Protein AF-A0A6N4QVT2-F1 (afdb_monomer_lite)

Foldseek 3Di:
DDPLVVLVVVLVVVQVVCCVVPVDRPPVVSVVVSCVVVCVVCVVVCVVVVVVVVVVVVVVLQDQDVVQLVVLVVQLVVLVVVLVVLVVVQVVVDDPVDHRPVPVNVVSVVSNVVSVVSNVCSVVPGRD

pLDDT: mean 78.93, std 10.31, range [47.97, 93.94]

Organism: NCBI:txid2202201

Secondary structure (DSSP, 8-state):
--HHHHHHHHHHHHHHHHHHHHSS--HHHHHHHHHHHHHHHTHHHHHHHHHHHHHHHHHHHHS--HHHHHHHHHHHHHHHHHHHHHHHHHHHH-BTTB---HHHHHHHHHHHHHHHHHHHHHHH----

Structure (mmCIF, N/CA/C/O backbone):
data_AF-A0A6N4QVT2-F1
#
_entry.id   AF-A0A6N4QVT2-F1
#
loop_
_atom_site.group_PDB
_atom_site.id
_atom_site.type_symbol
_atom_site.label_atom_id
_atom_site.label_alt_id
_atom_site.label_comp_id
_atom_site.label_asym_id
_atom_site.label_entity_id
_atom_site.label_seq_id
_atom_site.pdbx_PDB_ins_code
_atom_site.Cartn_x
_atom_site.Cartn_y
_atom_site.Cartn_z
_atom_site.occupancy
_atom_site.B_iso_or_equiv
_atom_site.auth_seq_id
_atom_site.auth_comp_id
_atom_site.auth_asym_id
_atom_site.auth_atom_id
_atom_site.pdbx_PDB_model_num
ATOM 1 N N . MET A 1 1 ? 2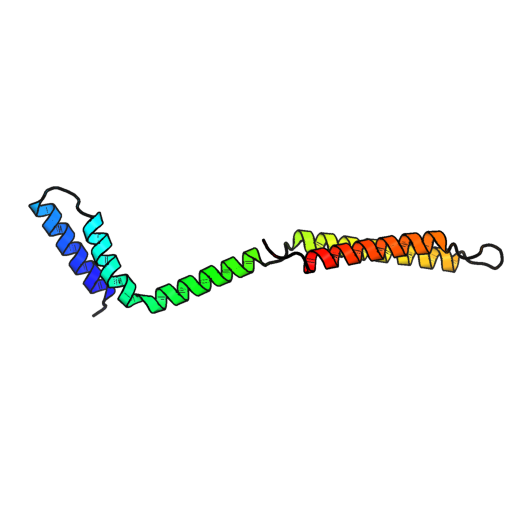9.128 -16.860 -33.382 1.00 54.28 1 MET A N 1
ATOM 2 C CA . MET A 1 1 ? 29.598 -15.458 -33.294 1.00 54.28 1 MET A CA 1
ATOM 3 C C . MET A 1 1 ? 28.497 -14.644 -32.614 1.00 54.28 1 MET A C 1
ATOM 5 O O . MET A 1 1 ? 27.358 -14.752 -33.043 1.00 54.28 1 MET A O 1
ATOM 9 N N . ASN A 1 2 ? 28.771 -13.959 -31.496 1.00 79.38 2 ASN A N 1
ATOM 10 C CA . ASN A 1 2 ? 27.735 -13.294 -30.686 1.00 79.38 2 ASN A CA 1
ATOM 11 C C . ASN A 1 2 ? 27.298 -11.967 -31.343 1.00 79.38 2 ASN A C 1
ATOM 13 O O . ASN A 1 2 ? 28.140 -11.103 -31.581 1.00 79.38 2 ASN A O 1
ATOM 17 N N . TYR A 1 3 ? 26.003 -11.810 -31.637 1.00 73.25 3 TYR A N 1
ATOM 18 C CA . TYR A 1 3 ? 25.445 -10.663 -32.369 1.00 73.25 3 TYR A CA 1
ATOM 19 C C . TYR A 1 3 ? 25.719 -9.324 -31.665 1.00 73.25 3 TYR A C 1
ATOM 21 O O . TYR A 1 3 ? 26.122 -8.364 -32.317 1.00 73.25 3 TYR A O 1
ATOM 29 N N . THR A 1 4 ? 25.631 -9.275 -30.329 1.00 73.62 4 THR A N 1
ATOM 30 C CA . THR A 1 4 ? 26.003 -8.083 -29.541 1.00 73.62 4 THR A CA 1
ATOM 31 C C . THR A 1 4 ? 27.464 -7.696 -29.749 1.00 73.62 4 THR A C 1
ATOM 33 O O . THR A 1 4 ? 27.781 -6.519 -29.892 1.00 73.62 4 THR A O 1
ATOM 36 N N . LEU A 1 5 ? 28.353 -8.693 -29.791 1.00 75.31 5 LEU A N 1
ATOM 37 C CA . LEU A 1 5 ? 29.785 -8.482 -29.979 1.00 75.31 5 LEU A CA 1
ATOM 38 C C . LEU A 1 5 ? 30.066 -7.942 -31.388 1.00 75.31 5 LEU A C 1
ATOM 40 O O . LEU A 1 5 ? 30.866 -7.029 -31.546 1.00 75.31 5 LEU A O 1
ATOM 44 N N . GLY A 1 6 ? 29.353 -8.452 -32.398 1.00 78.81 6 GLY A N 1
ATOM 45 C CA . GLY A 1 6 ? 29.428 -7.955 -33.773 1.00 78.81 6 GLY A CA 1
ATOM 46 C C . GLY A 1 6 ? 28.982 -6.496 -33.903 1.00 78.81 6 GLY A C 1
ATOM 47 O O . GLY A 1 6 ? 29.704 -5.687 -34.480 1.00 78.81 6 GLY A O 1
ATOM 48 N N . VAL A 1 7 ? 27.838 -6.133 -33.310 1.00 77.94 7 VAL A N 1
ATOM 49 C CA . VAL A 1 7 ? 27.336 -4.746 -33.321 1.00 77.94 7 VAL A CA 1
ATOM 50 C C . VAL A 1 7 ? 28.285 -3.807 -32.568 1.00 77.94 7 VAL A C 1
ATOM 52 O O . VAL A 1 7 ? 28.571 -2.717 -33.058 1.00 77.94 7 VAL A O 1
ATOM 55 N N . LEU A 1 8 ? 28.844 -4.235 -31.430 1.00 77.81 8 LEU A N 1
ATOM 56 C CA . LEU A 1 8 ? 29.830 -3.454 -30.673 1.00 77.81 8 LEU A CA 1
ATOM 57 C C . LEU A 1 8 ? 31.123 -3.217 -31.457 1.00 77.81 8 LEU A C 1
ATOM 59 O O . LEU A 1 8 ? 31.616 -2.089 -31.487 1.00 77.81 8 LEU A O 1
ATOM 63 N N . ILE A 1 9 ? 31.655 -4.248 -32.116 1.00 80.25 9 ILE A N 1
ATOM 64 C CA . ILE A 1 9 ? 32.882 -4.143 -32.915 1.00 80.25 9 ILE A CA 1
ATOM 65 C C . ILE A 1 9 ? 32.657 -3.195 -34.098 1.00 80.25 9 ILE A C 1
ATOM 67 O O . ILE A 1 9 ? 33.432 -2.259 -34.284 1.00 80.25 9 ILE A O 1
ATOM 71 N N . VAL A 1 10 ? 31.563 -3.364 -34.847 1.00 80.25 10 VAL A N 1
ATOM 72 C CA . VAL A 1 10 ? 31.232 -2.495 -35.992 1.00 80.25 10 VAL A CA 1
ATOM 73 C C . VAL A 1 10 ? 30.992 -1.049 -35.547 1.00 80.25 10 VAL A C 1
ATOM 75 O O . VAL A 1 10 ? 31.472 -0.118 -36.193 1.00 80.25 10 VAL A O 1
ATOM 78 N N . SER A 1 11 ? 30.307 -0.845 -34.421 1.00 72.69 11 SER A N 1
ATOM 79 C CA . SER A 1 11 ? 30.063 0.481 -33.844 1.00 72.69 11 SER A CA 1
ATOM 80 C C . SER A 1 11 ? 31.361 1.163 -33.397 1.00 72.69 11 SER A C 1
ATOM 82 O O . SER A 1 11 ? 31.558 2.350 -33.659 1.00 72.69 11 SER A O 1
ATOM 84 N N . THR A 1 12 ? 32.268 0.414 -32.765 1.00 77.12 12 THR A N 1
ATOM 85 C CA . THR A 1 12 ? 33.574 0.921 -32.311 1.00 77.12 12 THR A CA 1
ATOM 86 C C . THR A 1 12 ? 34.456 1.304 -33.494 1.00 77.12 12 THR A C 1
ATOM 88 O O . THR A 1 12 ? 34.985 2.413 -33.526 1.00 77.12 12 THR A O 1
ATOM 91 N N . ILE A 1 13 ? 34.553 0.433 -34.505 1.00 83.38 13 ILE A N 1
ATOM 92 C CA . ILE A 1 13 ? 35.321 0.697 -35.729 1.00 83.38 13 ILE A CA 1
ATOM 93 C C . ILE A 1 13 ? 34.770 1.940 -36.434 1.00 83.38 13 ILE A C 1
ATOM 95 O O . ILE A 1 13 ? 35.528 2.844 -36.774 1.00 83.38 13 ILE A O 1
ATOM 99 N N . ARG A 1 14 ? 33.447 2.040 -36.597 1.00 77.19 14 ARG A N 1
ATOM 100 C CA . ARG A 1 14 ? 32.812 3.198 -37.237 1.00 77.19 14 ARG A CA 1
ATOM 101 C C . ARG A 1 14 ? 33.072 4.497 -36.477 1.00 77.19 14 ARG A C 1
ATOM 103 O O . ARG A 1 14 ? 33.395 5.499 -37.106 1.00 77.19 14 ARG A O 1
ATOM 110 N N . SER A 1 15 ? 32.952 4.489 -35.149 1.00 70.69 15 SER A N 1
ATOM 111 C CA . SER A 1 15 ? 33.223 5.672 -34.323 1.00 70.69 15 SER A CA 1
ATOM 112 C C . SER A 1 15 ? 34.689 6.101 -34.407 1.00 70.69 15 SER A C 1
ATOM 114 O O . SER A 1 15 ? 34.966 7.292 -34.511 1.00 70.69 15 SER A O 1
ATOM 116 N N . PHE A 1 16 ? 35.616 5.139 -34.413 1.00 76.31 16 PHE A N 1
ATOM 117 C CA . PHE A 1 16 ? 37.052 5.393 -34.525 1.00 76.31 16 PHE A CA 1
ATOM 118 C C . PHE A 1 16 ? 37.427 5.999 -35.884 1.00 76.31 16 PHE A C 1
ATOM 120 O O . PHE A 1 16 ? 38.109 7.020 -35.942 1.00 76.31 16 PHE A O 1
ATOM 127 N N . PHE A 1 17 ? 36.921 5.431 -36.982 1.00 73.00 17 PHE A N 1
ATOM 128 C CA . PHE A 1 17 ? 37.128 5.981 -38.326 1.00 73.00 17 PHE A CA 1
ATOM 129 C C . PHE A 1 17 ? 36.493 7.364 -38.485 1.00 73.00 17 PHE A C 1
ATOM 131 O O . PHE A 1 17 ? 37.103 8.262 -39.063 1.00 73.00 17 PHE A O 1
ATOM 138 N N . HIS A 1 18 ? 35.291 7.565 -37.936 1.00 64.25 18 HIS A N 1
ATOM 139 C CA . HIS A 1 18 ? 34.616 8.860 -37.987 1.00 64.25 18 HIS A CA 1
ATOM 140 C C . HIS A 1 18 ? 35.393 9.925 -37.206 1.00 64.25 18 HIS A C 1
ATOM 142 O O . HIS A 1 18 ? 35.566 11.038 -37.697 1.00 64.25 18 HIS A O 1
ATOM 148 N N . GLN A 1 19 ? 35.929 9.584 -36.034 1.00 66.06 19 GLN A N 1
ATOM 149 C CA . GLN A 1 19 ? 36.798 10.468 -35.257 1.00 66.06 19 GLN A CA 1
ATOM 150 C C . GLN A 1 19 ? 38.110 10.777 -35.991 1.00 66.06 19 GLN A C 1
ATOM 152 O O . GLN A 1 19 ? 38.525 11.934 -36.028 1.00 66.06 19 GLN A O 1
ATOM 157 N N . SER A 1 20 ? 38.730 9.771 -36.615 1.00 66.81 20 SER A N 1
ATOM 158 C CA . SER A 1 20 ? 39.980 9.928 -37.366 1.00 66.81 20 SER A CA 1
ATOM 159 C C . SER A 1 20 ? 39.836 10.811 -38.611 1.00 66.81 20 SER A C 1
ATOM 161 O O . SER A 1 20 ? 40.823 11.408 -39.027 1.00 66.81 20 SER A O 1
ATOM 163 N N . LEU A 1 21 ? 38.643 10.882 -39.213 1.00 60.12 21 LEU A N 1
ATOM 164 C CA . LEU A 1 21 ? 38.388 11.661 -40.432 1.00 60.12 21 LEU A CA 1
ATOM 165 C C . LEU A 1 21 ? 37.744 13.029 -40.171 1.00 60.12 21 LEU A C 1
ATOM 167 O O . LEU A 1 21 ? 37.970 13.955 -40.940 1.00 60.12 21 LEU A O 1
ATOM 171 N N . SER A 1 22 ? 36.926 13.165 -39.124 1.00 58.66 22 SER A N 1
ATOM 172 C CA . SER A 1 22 ? 36.117 14.375 -38.891 1.00 58.66 22 SER A CA 1
ATOM 173 C C . SER A 1 22 ? 36.512 15.181 -37.655 1.00 58.66 22 SER A C 1
ATOM 175 O O . SER A 1 22 ? 35.914 16.227 -37.415 1.00 58.66 22 SER A O 1
ATOM 177 N N . GLN A 1 23 ? 37.467 14.693 -36.850 1.00 58.56 23 GLN A N 1
ATOM 178 C CA . GLN A 1 23 ? 37.980 15.348 -35.637 1.00 58.56 23 GLN A CA 1
ATOM 179 C C . GLN A 1 23 ? 36.898 15.740 -34.601 1.00 58.56 23 GLN A C 1
ATOM 181 O O . GLN A 1 23 ? 37.169 16.478 -33.656 1.00 58.56 23 GLN A O 1
ATOM 186 N N . THR A 1 24 ? 35.672 15.218 -34.744 1.00 67.81 24 THR A N 1
ATOM 187 C CA . THR A 1 24 ? 34.512 15.494 -33.888 1.00 67.81 24 THR A CA 1
ATOM 188 C C . THR A 1 24 ? 33.923 14.190 -33.350 1.00 67.81 24 THR A C 1
ATOM 190 O O . THR A 1 24 ? 33.877 13.160 -34.029 1.00 67.81 24 THR A O 1
ATOM 193 N N . TRP A 1 25 ? 33.476 14.217 -32.095 1.00 56.50 25 TRP A N 1
ATOM 194 C CA . TRP A 1 25 ? 32.881 13.055 -31.437 1.00 56.50 25 TRP A CA 1
ATOM 195 C C . TRP A 1 25 ? 31.421 12.891 -31.858 1.00 56.50 25 TRP A C 1
ATOM 197 O O . TRP A 1 25 ? 30.515 13.457 -31.255 1.00 56.50 25 TRP A O 1
ATOM 207 N N . ASN A 1 26 ? 31.180 12.072 -32.879 1.00 65.44 26 ASN A N 1
ATOM 208 C CA . ASN A 1 26 ? 29.834 11.807 -33.394 1.00 65.44 26 ASN A CA 1
ATOM 209 C C . ASN A 1 26 ? 29.194 10.576 -32.718 1.00 65.44 26 ASN A C 1
ATOM 211 O O . ASN A 1 26 ? 28.731 9.639 -33.367 1.00 65.44 26 ASN A O 1
ATOM 215 N N . LEU A 1 27 ? 29.204 10.564 -31.380 1.00 67.50 27 LEU A N 1
ATOM 216 C CA . LEU A 1 27 ? 28.761 9.424 -30.564 1.00 67.50 27 LEU A CA 1
ATOM 217 C C . LEU A 1 27 ? 27.240 9.221 -30.587 1.00 67.50 27 LEU A C 1
ATOM 219 O O . LEU A 1 27 ? 26.777 8.085 -30.532 1.00 67.50 27 LEU A O 1
ATOM 223 N N . GLY A 1 28 ? 26.458 10.297 -30.702 1.00 74.81 28 GLY A N 1
ATOM 224 C CA . GLY A 1 28 ? 24.990 10.236 -30.699 1.00 74.81 28 GLY A CA 1
ATOM 225 C C . GLY A 1 28 ? 24.406 9.384 -31.839 1.00 74.81 28 GLY A C 1
ATOM 226 O O . GLY A 1 28 ? 23.685 8.424 -31.562 1.00 74.81 28 GLY A O 1
ATOM 227 N N . PRO A 1 29 ? 24.739 9.663 -33.114 1.00 77.19 29 PRO A N 1
ATOM 228 C CA . PRO A 1 29 ? 24.266 8.869 -34.253 1.00 77.19 29 PRO A CA 1
ATOM 229 C C . PRO A 1 29 ? 24.737 7.406 -34.220 1.00 77.19 29 PRO A C 1
ATOM 231 O O . PRO A 1 29 ? 24.007 6.494 -34.615 1.00 77.19 29 PRO A O 1
ATOM 234 N N . VAL A 1 30 ? 25.952 7.161 -33.724 1.00 74.50 30 VAL A N 1
ATOM 235 C CA . VAL A 1 30 ? 26.519 5.811 -33.585 1.00 74.50 30 VAL A CA 1
ATOM 236 C C . VAL A 1 30 ? 25.775 5.011 -32.507 1.00 74.50 30 VAL A C 1
ATOM 238 O O . VAL A 1 30 ? 25.396 3.866 -32.738 1.00 74.50 30 VAL A O 1
ATOM 241 N N . LEU A 1 31 ? 25.462 5.629 -31.367 1.00 75.06 31 LEU A N 1
ATOM 242 C CA . LEU A 1 31 ? 24.619 5.020 -30.335 1.00 75.06 31 LEU A CA 1
ATOM 243 C C . LEU A 1 31 ? 23.204 4.739 -30.850 1.00 75.06 31 LEU A C 1
ATOM 245 O O . LEU A 1 31 ? 22.700 3.635 -30.663 1.00 75.06 31 LEU A O 1
ATOM 249 N N . LEU A 1 32 ? 22.575 5.697 -31.538 1.00 77.31 32 LEU A N 1
ATOM 250 C CA . LEU A 1 32 ? 21.229 5.529 -32.100 1.00 77.31 32 LEU A CA 1
ATOM 251 C C . LEU A 1 32 ? 21.154 4.361 -33.085 1.00 77.31 32 LEU A C 1
ATOM 253 O O . LEU A 1 32 ? 20.220 3.568 -33.019 1.00 77.31 32 LEU A O 1
ATOM 257 N N . THR A 1 33 ? 22.146 4.222 -33.964 1.00 78.19 33 THR A N 1
ATOM 258 C CA . THR A 1 33 ? 22.204 3.102 -34.918 1.00 78.19 33 THR A CA 1
ATOM 259 C C . THR A 1 33 ? 22.430 1.759 -34.224 1.00 78.19 33 THR A C 1
ATOM 261 O O . THR A 1 33 ? 21.775 0.778 -34.576 1.00 78.19 33 THR A O 1
ATOM 264 N N . ALA A 1 34 ? 23.276 1.708 -33.191 1.00 77.19 34 ALA A N 1
ATOM 265 C CA . ALA A 1 34 ? 23.443 0.510 -32.373 1.00 77.19 34 ALA A CA 1
ATOM 266 C C . ALA A 1 34 ? 22.136 0.123 -31.658 1.00 77.19 34 ALA A C 1
ATOM 268 O O . ALA A 1 34 ? 21.720 -1.033 -31.727 1.00 77.19 34 ALA A O 1
ATOM 269 N N . PHE A 1 35 ? 21.439 1.081 -31.037 1.00 78.06 35 PHE A N 1
ATOM 270 C CA . PHE A 1 35 ? 20.129 0.846 -30.424 1.00 78.06 35 PHE A CA 1
ATOM 271 C C . PHE A 1 35 ? 19.085 0.401 -31.450 1.00 78.06 35 PHE A C 1
ATOM 273 O O . PHE A 1 35 ? 18.344 -0.538 -31.181 1.00 78.06 35 PHE A O 1
ATOM 280 N N . TYR A 1 36 ? 19.055 1.006 -32.636 1.00 82.25 36 TYR A N 1
ATOM 281 C CA . TYR A 1 36 ? 18.113 0.646 -33.696 1.00 82.25 36 TYR A CA 1
ATOM 282 C C . TYR A 1 36 ? 18.279 -0.808 -34.169 1.00 82.25 36 TYR A C 1
ATOM 284 O O . TYR A 1 36 ? 17.295 -1.462 -34.499 1.00 82.25 36 TYR A O 1
ATOM 292 N N . LEU A 1 37 ? 19.504 -1.343 -34.147 1.00 79.94 37 LEU A N 1
ATOM 293 C CA . LEU A 1 37 ? 19.787 -2.751 -34.458 1.00 79.94 37 LEU A CA 1
ATOM 294 C C . LEU A 1 37 ? 19.526 -3.688 -33.267 1.00 79.94 37 LEU A C 1
ATOM 296 O O . LEU A 1 37 ? 19.030 -4.801 -33.439 1.00 79.94 37 LEU A O 1
ATOM 300 N N . LEU A 1 38 ? 19.849 -3.247 -32.050 1.00 78.62 38 LEU A N 1
ATOM 301 C CA . LEU A 1 38 ? 19.738 -4.059 -30.836 1.00 78.62 38 LEU A CA 1
ATOM 302 C C . LEU A 1 38 ? 18.296 -4.159 -30.312 1.00 78.62 38 LEU A C 1
ATOM 304 O O . LEU A 1 38 ? 17.908 -5.214 -29.818 1.00 78.62 38 LEU A O 1
ATOM 308 N N . ILE A 1 39 ? 17.484 -3.106 -30.424 1.00 79.31 39 ILE A N 1
ATOM 309 C CA . ILE A 1 39 ? 16.110 -3.079 -29.896 1.00 79.31 39 ILE A CA 1
ATOM 310 C C . ILE A 1 39 ? 15.224 -4.161 -30.540 1.00 79.31 39 ILE A C 1
ATOM 312 O O . ILE A 1 39 ? 14.588 -4.896 -29.785 1.00 79.31 39 ILE A O 1
ATOM 316 N N . PRO A 1 40 ? 15.186 -4.346 -31.876 1.00 79.56 40 PRO A N 1
ATOM 317 C CA . PRO A 1 40 ? 14.414 -5.426 -32.493 1.00 79.56 40 PRO A CA 1
ATOM 318 C C . PRO A 1 40 ? 14.970 -6.807 -32.133 1.00 79.56 40 PRO A C 1
ATOM 320 O O . PRO A 1 40 ? 14.202 -7.704 -31.782 1.00 79.56 40 PRO A O 1
ATOM 323 N N . ALA A 1 41 ? 16.300 -6.956 -32.150 1.00 81.94 41 ALA A N 1
ATOM 324 C CA . ALA A 1 41 ? 16.990 -8.216 -31.869 1.00 81.94 41 ALA A CA 1
ATOM 325 C C . ALA A 1 41 ? 16.767 -8.716 -30.431 1.00 81.94 41 ALA A C 1
ATOM 327 O O . ALA A 1 41 ? 16.671 -9.919 -30.197 1.00 81.94 41 ALA A O 1
ATOM 328 N N . TYR A 1 42 ? 16.638 -7.797 -29.471 1.00 83.44 42 TYR A N 1
ATOM 329 C CA . TYR A 1 42 ? 16.400 -8.100 -28.058 1.00 83.44 42 TYR A CA 1
ATOM 330 C C . TYR A 1 42 ? 14.996 -7.707 -27.587 1.00 83.44 42 TYR A C 1
ATOM 332 O O . TYR A 1 42 ? 14.736 -7.686 -26.384 1.00 83.44 42 TYR A O 1
ATOM 340 N N . SER A 1 43 ? 14.071 -7.441 -28.510 1.00 81.56 43 SER A N 1
ATOM 341 C CA . SER A 1 43 ? 12.713 -6.956 -28.223 1.00 81.56 43 SER A CA 1
ATOM 342 C C . SER A 1 43 ? 11.963 -7.847 -27.231 1.00 81.56 43 SER A C 1
ATOM 344 O O . SER A 1 43 ? 11.414 -7.355 -26.249 1.00 81.56 43 SER A O 1
ATOM 346 N N . ILE A 1 44 ? 12.015 -9.168 -27.420 1.00 83.75 44 ILE A N 1
ATOM 347 C CA . ILE A 1 44 ? 11.378 -10.156 -26.534 1.00 83.75 44 ILE A CA 1
ATOM 348 C C . ILE A 1 44 ? 11.978 -10.104 -25.121 1.00 83.75 44 ILE A C 1
ATOM 350 O O . ILE A 1 44 ? 11.255 -10.164 -24.124 1.00 83.75 44 ILE A O 1
ATOM 354 N N . PHE A 1 45 ? 13.302 -9.974 -25.018 1.00 84.69 45 PHE A N 1
ATOM 355 C CA . PHE A 1 45 ? 13.993 -9.890 -23.733 1.00 84.69 45 PHE A CA 1
ATOM 356 C C . PHE A 1 45 ? 13.677 -8.573 -23.013 1.00 84.69 45 PHE A C 1
ATOM 358 O O . 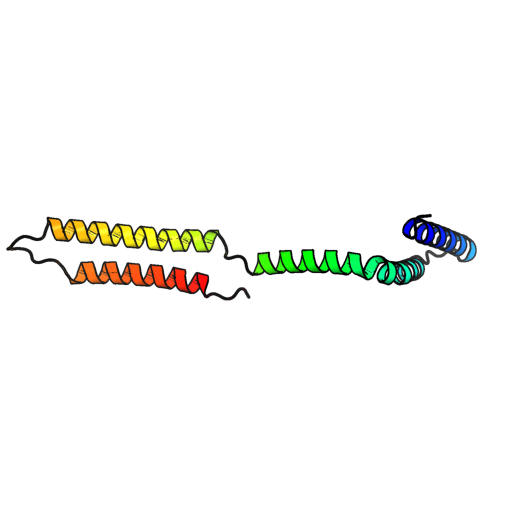PHE A 1 45 ? 13.335 -8.590 -21.830 1.00 84.69 45 PHE A O 1
ATOM 365 N N . LEU A 1 46 ? 13.715 -7.451 -23.737 1.00 83.81 46 LEU A N 1
ATOM 366 C CA . LEU A 1 46 ? 13.346 -6.127 -23.237 1.00 83.81 46 LEU A CA 1
ATOM 367 C C . LEU A 1 46 ? 11.893 -6.096 -22.769 1.00 83.81 46 LEU A C 1
ATOM 369 O O . LEU A 1 46 ? 11.613 -5.589 -21.685 1.00 83.81 46 LEU A O 1
ATOM 373 N N . PHE A 1 47 ? 10.981 -6.698 -23.532 1.00 86.81 47 PHE A N 1
ATOM 374 C CA . PHE A 1 47 ? 9.578 -6.807 -23.158 1.00 86.81 47 PHE A CA 1
ATOM 375 C C . PHE A 1 47 ? 9.401 -7.628 -21.880 1.00 86.81 47 PHE A C 1
ATOM 377 O O . PHE A 1 47 ? 8.732 -7.183 -20.953 1.00 86.81 47 PHE A O 1
ATOM 384 N N . ARG A 1 48 ? 10.044 -8.798 -21.772 1.00 85.50 48 ARG A N 1
ATOM 385 C CA . ARG A 1 48 ? 9.957 -9.647 -20.572 1.00 85.50 48 ARG A CA 1
ATOM 386 C C . ARG A 1 48 ? 10.548 -8.961 -19.338 1.00 85.50 48 ARG A C 1
ATOM 388 O O . ARG A 1 48 ? 9.983 -9.063 -18.247 1.00 85.50 48 ARG A O 1
ATOM 395 N N . PHE A 1 49 ? 11.668 -8.260 -19.504 1.00 86.19 49 PHE A N 1
ATOM 396 C CA . PHE A 1 49 ? 12.304 -7.491 -18.438 1.00 86.19 49 PHE A CA 1
ATOM 397 C C . PHE A 1 49 ? 11.431 -6.311 -18.002 1.00 86.19 49 PHE A C 1
ATOM 399 O O . 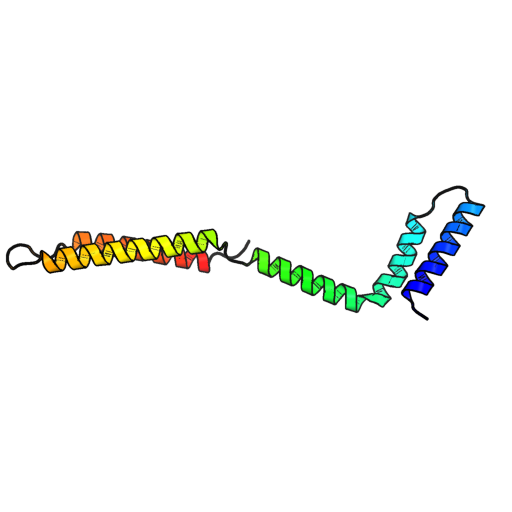PHE A 1 49 ? 11.143 -6.166 -16.813 1.00 86.19 49 PHE A O 1
ATOM 406 N N . GLY A 1 50 ? 10.945 -5.528 -18.968 1.00 87.31 50 GLY A N 1
ATOM 407 C CA . GLY A 1 50 ? 10.022 -4.424 -18.748 1.00 87.31 50 GLY A CA 1
ATOM 408 C C . GLY A 1 50 ? 8.764 -4.898 -18.036 1.00 87.31 50 GLY A C 1
ATOM 409 O O . GLY A 1 50 ? 8.458 -4.405 -16.958 1.00 87.31 50 GLY A O 1
ATOM 410 N N . PHE A 1 51 ? 8.090 -5.925 -18.555 1.00 87.19 51 PHE A N 1
ATOM 411 C CA . PHE A 1 51 ? 6.884 -6.483 -17.949 1.00 87.19 51 PHE A CA 1
ATOM 412 C C . PHE A 1 51 ? 7.113 -6.908 -16.496 1.00 87.19 51 PHE A C 1
ATOM 414 O O . PHE A 1 51 ? 6.334 -6.545 -15.620 1.00 87.19 51 PHE A O 1
ATOM 421 N N . ARG A 1 52 ? 8.214 -7.610 -16.198 1.00 85.50 52 ARG A N 1
ATOM 422 C CA . ARG A 1 52 ? 8.547 -8.014 -14.823 1.00 85.50 52 ARG A CA 1
ATOM 423 C C . ARG A 1 52 ? 8.798 -6.810 -13.912 1.00 85.50 52 ARG A C 1
ATOM 425 O O . ARG A 1 52 ? 8.373 -6.822 -12.756 1.00 85.50 52 ARG A O 1
ATOM 432 N N . TYR A 1 53 ? 9.481 -5.786 -14.416 1.00 85.94 53 TYR A N 1
ATOM 433 C CA . TYR A 1 53 ? 9.762 -4.559 -13.677 1.00 85.94 53 TYR A CA 1
ATOM 434 C C . TYR A 1 53 ? 8.484 -3.754 -13.404 1.00 85.94 53 TYR A C 1
ATOM 436 O O . TYR A 1 53 ? 8.198 -3.433 -12.250 1.00 85.94 53 TYR A O 1
ATOM 444 N N . PHE A 1 54 ? 7.666 -3.520 -14.434 1.00 85.00 54 PHE A N 1
ATOM 445 C CA . PHE A 1 54 ? 6.368 -2.855 -14.324 1.00 85.00 54 PHE A CA 1
ATOM 446 C C . PHE A 1 54 ? 5.421 -3.616 -13.406 1.00 85.00 54 PHE A C 1
ATOM 448 O O . PHE A 1 54 ? 4.812 -3.009 -12.537 1.00 85.00 54 PHE A O 1
ATOM 455 N N . HIS A 1 55 ? 5.345 -4.940 -13.522 1.00 84.88 55 HIS A N 1
ATOM 456 C CA . HIS A 1 55 ? 4.526 -5.766 -12.642 1.00 84.88 55 HIS A CA 1
ATOM 457 C C . HIS A 1 55 ? 4.971 -5.657 -11.177 1.00 84.88 55 HIS A C 1
ATOM 459 O O . HIS A 1 55 ? 4.141 -5.511 -10.283 1.00 84.88 55 HIS A O 1
ATOM 465 N N . LYS A 1 56 ? 6.283 -5.661 -10.908 1.00 83.06 56 LYS A N 1
ATOM 466 C CA . LYS A 1 56 ? 6.823 -5.472 -9.552 1.00 83.06 56 LYS A CA 1
ATOM 467 C C . LYS A 1 56 ? 6.517 -4.077 -9.000 1.00 83.06 56 LYS A C 1
ATOM 469 O O . LYS A 1 56 ? 6.182 -3.952 -7.825 1.00 83.06 56 LYS A O 1
ATOM 474 N N . LEU A 1 57 ? 6.620 -3.035 -9.824 1.00 80.06 57 LEU A N 1
ATOM 475 C CA . LEU A 1 57 ? 6.240 -1.675 -9.435 1.00 80.06 57 LEU A CA 1
ATOM 476 C C . LEU A 1 57 ? 4.736 -1.548 -9.198 1.00 80.06 57 LEU A C 1
ATOM 478 O O . LEU A 1 57 ? 4.324 -0.939 -8.217 1.00 80.06 57 LEU A O 1
ATOM 482 N N . TYR A 1 58 ? 3.930 -2.165 -10.055 1.00 78.69 58 TYR A N 1
ATOM 483 C CA . TYR A 1 58 ? 2.483 -2.197 -9.923 1.00 78.69 58 TYR A CA 1
ATOM 484 C C . TYR A 1 58 ? 2.077 -2.873 -8.614 1.00 78.69 58 TYR A C 1
ATOM 486 O O . TYR A 1 58 ? 1.326 -2.295 -7.841 1.00 78.69 58 TYR A O 1
ATOM 494 N N . GLN A 1 59 ? 2.652 -4.033 -8.285 1.00 78.69 59 GLN A N 1
ATOM 495 C CA . GLN A 1 59 ? 2.402 -4.679 -6.996 1.00 78.69 59 GLN A CA 1
ATOM 496 C C . GLN A 1 59 ? 2.865 -3.844 -5.802 1.00 78.69 59 GLN A C 1
ATOM 498 O O . GLN A 1 59 ? 2.182 -3.835 -4.789 1.00 78.69 59 GLN A O 1
ATOM 503 N N . ARG A 1 60 ? 3.979 -3.109 -5.910 1.00 74.19 60 ARG A N 1
ATOM 504 C CA . ARG A 1 60 ? 4.428 -2.201 -4.842 1.00 74.19 60 ARG A CA 1
ATOM 505 C C . ARG A 1 60 ? 3.476 -1.032 -4.618 1.00 74.19 60 ARG A C 1
ATOM 507 O O . ARG A 1 60 ? 3.245 -0.683 -3.472 1.00 74.19 60 ARG A O 1
ATOM 514 N N . LYS A 1 61 ? 2.918 -0.457 -5.686 1.00 67.94 61 LYS A N 1
ATOM 515 C CA . LYS A 1 61 ? 1.893 0.593 -5.578 1.00 67.94 61 LYS A CA 1
ATOM 516 C C . LYS A 1 61 ? 0.578 0.064 -5.005 1.00 67.94 61 LYS A C 1
ATOM 518 O O . LYS A 1 61 ? -0.1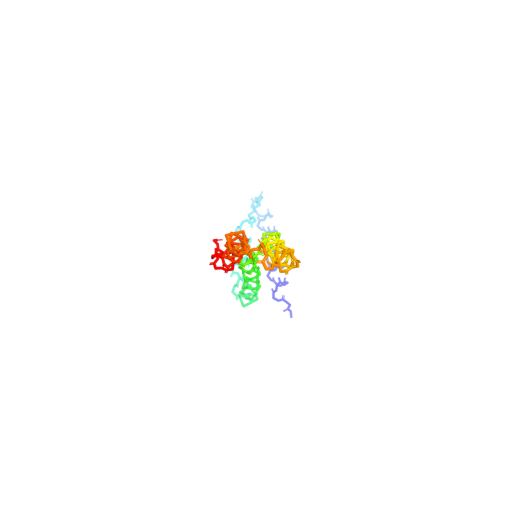24 0.791 -4.323 1.00 67.94 61 LYS A O 1
ATOM 523 N N . ARG A 1 62 ? 0.255 -1.205 -5.281 1.00 66.44 62 ARG A N 1
ATOM 524 C CA . ARG A 1 62 ? -0.965 -1.871 -4.797 1.00 66.44 62 ARG A CA 1
ATOM 525 C C . ARG A 1 62 ? -0.819 -2.571 -3.452 1.00 66.44 62 ARG A C 1
ATOM 527 O O . ARG A 1 62 ? -1.805 -3.107 -2.955 1.00 66.44 62 ARG A O 1
ATOM 534 N N . ALA A 1 63 ? 0.383 -2.605 -2.890 1.00 67.81 63 ALA A N 1
ATOM 535 C CA . ALA A 1 63 ? 0.610 -3.192 -1.587 1.00 67.81 63 ALA A CA 1
ATOM 536 C C . ALA A 1 63 ? 0.015 -2.263 -0.527 1.00 67.81 63 ALA A C 1
ATOM 538 O O . ALA A 1 63 ? 0.337 -1.077 -0.490 1.00 67.81 63 ALA A O 1
ATOM 539 N N . LEU A 1 64 ? -0.848 -2.816 0.324 1.00 66.62 64 LEU A N 1
ATOM 540 C CA . LEU A 1 64 ? -1.296 -2.138 1.535 1.00 66.62 64 LEU A CA 1
ATOM 541 C C . LEU A 1 64 ? -0.064 -1.740 2.349 1.00 66.62 64 LEU A C 1
ATOM 543 O O . LEU A 1 64 ? 0.849 -2.554 2.516 1.00 66.62 64 LEU A O 1
ATOM 547 N N . ASP A 1 65 ? -0.036 -0.501 2.842 1.00 78.44 65 ASP A N 1
ATOM 548 C CA . ASP A 1 65 ? 1.026 -0.067 3.743 1.00 78.44 65 ASP A CA 1
ATOM 549 C C . ASP A 1 65 ? 0.971 -0.951 5.001 1.00 78.44 65 ASP A C 1
ATOM 551 O O . ASP A 1 65 ? -0.032 -0.908 5.730 1.00 78.44 65 ASP A O 1
ATOM 555 N N . PRO A 1 66 ? 2.009 -1.773 5.257 1.00 78.81 66 PRO A N 1
ATOM 556 C CA . PRO A 1 66 ? 2.000 -2.710 6.371 1.00 78.81 66 PRO A CA 1
ATOM 557 C C . PRO A 1 66 ? 1.810 -1.990 7.707 1.00 78.81 66 PRO A C 1
ATOM 559 O O . PRO A 1 66 ? 1.147 -2.528 8.587 1.00 78.81 66 PRO A O 1
ATOM 562 N N . LYS A 1 67 ? 2.298 -0.749 7.833 1.00 82.00 67 LYS A N 1
ATOM 563 C CA . LYS A 1 67 ? 2.163 0.053 9.049 1.00 82.00 67 LYS A CA 1
ATOM 564 C C . LYS A 1 67 ? 0.717 0.482 9.291 1.00 82.00 67 LYS A C 1
ATOM 566 O O . LYS A 1 67 ? 0.239 0.423 10.424 1.00 82.00 67 LYS A O 1
ATOM 571 N N . ASN A 1 68 ? 0.009 0.894 8.240 1.00 84.38 68 ASN A N 1
ATOM 572 C CA . ASN A 1 68 ? -1.397 1.293 8.353 1.00 84.38 68 ASN A CA 1
ATOM 573 C C . ASN A 1 68 ? -2.285 0.082 8.656 1.00 84.38 68 ASN A C 1
ATOM 575 O O . ASN A 1 68 ? -3.202 0.177 9.470 1.00 84.38 68 ASN A O 1
ATOM 579 N N . PHE A 1 69 ? -1.980 -1.067 8.049 1.00 86.00 69 PHE A N 1
ATOM 580 C CA . PHE A 1 69 ? -2.690 -2.314 8.317 1.00 86.00 69 PHE A CA 1
ATOM 581 C C . PHE A 1 69 ? -2.461 -2.820 9.749 1.00 86.00 69 PHE A C 1
ATOM 583 O O . PHE A 1 69 ? -3.419 -3.174 10.433 1.00 86.00 69 PHE A O 1
ATOM 590 N N . GLU A 1 70 ? -1.217 -2.792 10.232 1.00 87.38 70 GLU A N 1
ATOM 591 C CA . GLU A 1 70 ? -0.869 -3.156 11.610 1.00 87.38 70 GLU A CA 1
ATOM 592 C C . GLU A 1 70 ? -1.536 -2.224 12.628 1.00 87.38 70 GLU A C 1
ATOM 594 O O . GLU A 1 70 ? -2.101 -2.689 13.616 1.00 87.38 70 GLU A O 1
ATOM 599 N N . THR A 1 71 ? -1.555 -0.917 12.351 1.00 89.62 71 THR A N 1
ATOM 600 C CA . THR A 1 71 ? -2.230 0.072 13.205 1.00 89.62 71 THR A CA 1
ATOM 601 C C . THR A 1 71 ? -3.730 -0.216 13.302 1.00 89.62 71 THR A C 1
ATOM 603 O O . THR A 1 71 ? -4.269 -0.289 14.405 1.00 89.62 71 THR A O 1
ATOM 606 N N . ALA A 1 72 ? -4.402 -0.457 12.172 1.00 88.62 72 ALA A N 1
ATOM 607 C CA . ALA A 1 72 ? -5.833 -0.753 12.158 1.00 88.62 72 ALA A CA 1
ATOM 608 C C . ALA A 1 72 ? -6.178 -2.095 12.820 1.00 88.62 72 ALA A C 1
ATOM 610 O O . ALA A 1 72 ? -7.178 -2.196 13.531 1.00 88.62 72 ALA A O 1
ATOM 611 N N . LEU A 1 73 ? -5.344 -3.125 12.641 1.00 92.00 73 LEU A N 1
ATOM 612 C CA . LEU A 1 73 ? -5.489 -4.384 13.376 1.00 92.00 73 LEU A CA 1
ATOM 613 C C . LEU A 1 73 ? -5.313 -4.184 14.884 1.00 92.00 73 LEU A C 1
ATOM 615 O O . LEU A 1 73 ? -6.100 -4.720 15.665 1.00 92.00 73 LEU A O 1
ATOM 619 N N . GLY A 1 74 ? -4.325 -3.387 15.294 1.00 92.81 74 GLY A N 1
ATOM 620 C CA . GLY A 1 74 ? -4.104 -3.031 16.692 1.00 92.81 74 GLY A CA 1
ATOM 621 C C . GLY A 1 74 ? -5.305 -2.310 17.310 1.00 92.81 74 GLY A C 1
ATOM 622 O O . GLY A 1 74 ? -5.693 -2.619 18.437 1.00 92.81 74 GLY A O 1
ATOM 623 N N . GLU A 1 75 ? -5.946 -1.404 16.568 1.00 92.00 75 GLU A N 1
ATOM 6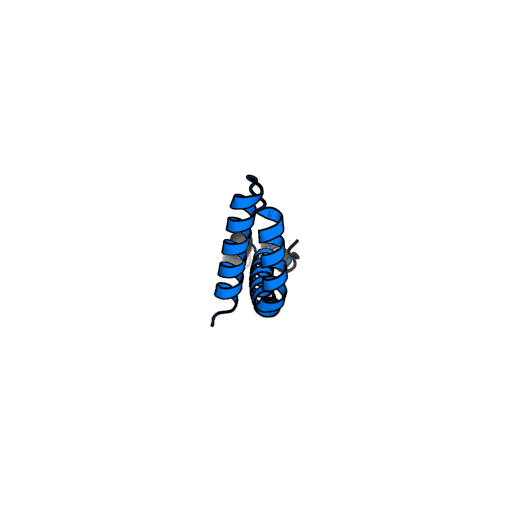24 C CA . GLU A 1 75 ? -7.178 -0.730 16.999 1.00 92.00 75 GLU A CA 1
ATOM 625 C C . GLU A 1 75 ? -8.351 -1.702 17.167 1.00 92.00 75 GLU A C 1
ATOM 627 O O . GLU A 1 75 ? -9.038 -1.653 18.190 1.00 92.00 75 GLU A O 1
ATOM 632 N N . VAL A 1 76 ? -8.551 -2.627 16.220 1.00 93.81 76 VAL A N 1
ATOM 633 C CA . VAL A 1 76 ? -9.576 -3.680 16.332 1.00 93.81 76 VAL A CA 1
ATOM 634 C C . VAL A 1 76 ? -9.315 -4.559 17.551 1.00 93.81 76 VAL A C 1
ATOM 636 O O . VAL A 1 76 ? -10.224 -4.785 18.350 1.00 93.81 76 VAL A O 1
ATOM 639 N N . GLN A 1 77 ? -8.074 -5.011 17.744 1.00 93.94 77 GLN A N 1
ATOM 640 C CA . GLN A 1 77 ? -7.693 -5.835 18.889 1.00 93.94 77 GLN A CA 1
ATOM 641 C C . GLN A 1 77 ? -7.918 -5.100 20.216 1.00 93.94 77 GLN A C 1
ATOM 643 O O . GLN A 1 77 ? -8.477 -5.674 21.151 1.00 93.94 77 GLN A O 1
ATOM 648 N N . LYS A 1 78 ? -7.514 -3.829 20.307 1.00 93.69 78 LYS A N 1
ATOM 649 C CA . LYS A 1 78 ? -7.692 -3.004 21.508 1.00 93.69 78 LYS A CA 1
ATOM 650 C C . LYS A 1 78 ? -9.171 -2.775 21.815 1.00 93.69 78 LYS A C 1
ATOM 652 O O . LYS A 1 78 ? -9.576 -2.915 22.967 1.00 93.69 78 LYS A O 1
ATOM 657 N N . SER A 1 79 ? -9.970 -2.460 20.797 1.00 91.12 79 SER A N 1
ATOM 658 C CA . SER A 1 79 ? -11.413 -2.251 20.938 1.00 91.12 79 SER A CA 1
ATOM 659 C C . SER A 1 79 ? -12.129 -3.538 21.359 1.00 91.12 79 SER A C 1
ATOM 661 O O . SER A 1 79 ? -12.951 -3.525 22.274 1.00 91.12 79 SER A O 1
ATOM 663 N N . PHE A 1 80 ? -11.734 -4.682 20.790 1.00 92.88 80 PHE A N 1
ATOM 664 C CA . PHE A 1 80 ? -12.255 -5.994 21.171 1.00 92.88 80 PHE A CA 1
ATOM 665 C C . PHE A 1 80 ? -11.919 -6.333 22.624 1.00 92.88 80 PHE A C 1
ATOM 667 O O . PHE A 1 80 ? -12.796 -6.724 23.390 1.00 92.88 80 PHE A O 1
ATOM 674 N N . HIS A 1 81 ? -10.666 -6.130 23.035 1.00 92.25 81 HIS A N 1
ATOM 675 C CA . HIS A 1 81 ? -10.249 -6.387 24.411 1.00 92.25 81 HIS A CA 1
ATOM 676 C C . HIS A 1 81 ? -10.979 -5.471 25.406 1.00 92.25 81 HIS A C 1
ATOM 678 O O . HIS A 1 81 ? -11.397 -5.929 26.467 1.00 92.25 81 HIS A O 1
ATOM 684 N N . GLY A 1 82 ? -11.193 -4.200 25.047 1.00 89.25 82 GLY A N 1
ATOM 685 C CA . GLY A 1 82 ? -11.988 -3.254 25.833 1.00 89.25 82 GLY A CA 1
ATOM 686 C C . GLY A 1 82 ? -13.451 -3.681 25.972 1.00 89.25 82 GLY A C 1
ATOM 687 O O . GLY A 1 82 ? -13.983 -3.681 27.081 1.00 89.25 82 GLY A O 1
ATOM 688 N N . PHE A 1 83 ? -14.072 -4.128 24.876 1.00 89.56 83 PHE A N 1
ATOM 689 C CA . PHE A 1 83 ? -15.427 -4.680 24.891 1.00 89.56 83 PHE A CA 1
ATOM 690 C C . PHE A 1 83 ? -15.531 -5.926 25.770 1.00 89.56 83 PHE A C 1
ATOM 692 O O . PHE A 1 83 ? -16.452 -6.020 26.579 1.00 89.56 83 PHE A O 1
ATOM 699 N N . MET A 1 84 ? -14.582 -6.858 25.667 1.00 86.81 84 MET A N 1
ATOM 700 C CA . MET A 1 84 ? -14.567 -8.066 26.495 1.00 86.81 84 MET A CA 1
ATOM 701 C C . MET A 1 84 ? -14.376 -7.733 27.976 1.00 86.81 84 MET A C 1
ATOM 703 O O . MET A 1 84 ? -15.106 -8.262 28.808 1.00 86.81 84 MET A O 1
ATOM 707 N N . ALA A 1 85 ? -13.448 -6.833 28.317 1.00 86.38 85 ALA A N 1
ATOM 708 C CA . ALA A 1 85 ? -13.211 -6.416 29.697 1.00 86.38 85 ALA A CA 1
ATOM 709 C C . ALA A 1 85 ? -14.452 -5.758 30.317 1.00 86.38 85 ALA A C 1
ATOM 711 O O . ALA A 1 85 ? -14.845 -6.122 31.425 1.00 86.38 85 ALA A O 1
ATOM 712 N N . LYS A 1 86 ? -15.111 -4.849 29.584 1.00 83.81 86 LYS A N 1
ATOM 713 C CA . LYS A 1 86 ? -16.378 -4.244 30.018 1.00 83.81 86 LYS A CA 1
ATOM 714 C C . LYS A 1 86 ? -17.499 -5.273 30.115 1.00 83.81 86 LYS A C 1
ATOM 716 O O . LYS A 1 86 ? -18.217 -5.285 31.102 1.00 83.81 86 LYS A O 1
ATOM 721 N N . SER A 1 87 ? -17.612 -6.177 29.143 1.00 83.06 87 SER A N 1
ATOM 722 C CA . SER A 1 87 ? -18.630 -7.232 29.157 1.00 83.06 87 SER A CA 1
ATOM 723 C C . SER A 1 87 ? -18.474 -8.160 30.351 1.00 83.06 87 SER A C 1
ATOM 725 O O . SER A 1 87 ? -19.457 -8.425 31.030 1.00 83.06 87 SER A O 1
ATOM 727 N N . TYR A 1 88 ? -17.257 -8.624 30.640 1.00 82.75 88 TYR A N 1
ATOM 728 C CA . TYR A 1 88 ? -16.983 -9.470 31.801 1.00 82.75 88 TYR A CA 1
ATOM 729 C C . TYR A 1 88 ? -17.143 -8.718 33.123 1.00 82.75 88 TYR A C 1
ATOM 731 O O . TYR A 1 88 ? -17.711 -9.276 34.058 1.00 82.75 88 TYR A O 1
ATOM 739 N N . GLY A 1 89 ? -16.680 -7.467 33.201 1.00 80.81 89 GLY A N 1
ATOM 740 C CA . GLY A 1 89 ? -16.854 -6.621 34.381 1.00 80.81 89 GLY A CA 1
ATOM 741 C C . GLY A 1 89 ? -18.329 -6.392 34.705 1.00 80.81 89 GLY A C 1
ATOM 742 O O . GLY A 1 89 ? -18.740 -6.581 35.847 1.00 80.81 89 GLY A O 1
ATOM 743 N N . GLU A 1 90 ? -19.141 -6.087 33.694 1.00 76.81 90 GLU A N 1
ATOM 744 C CA . GLU A 1 90 ? -20.590 -5.918 33.828 1.00 76.81 90 GLU A CA 1
ATOM 745 C C . GLU A 1 90 ? -21.300 -7.237 34.150 1.00 76.81 90 GLU A C 1
ATOM 747 O O . GLU A 1 90 ? -22.166 -7.253 35.015 1.00 76.81 90 GLU A O 1
ATOM 752 N N . LEU A 1 91 ? -20.920 -8.363 33.531 1.00 76.12 91 LEU A N 1
ATOM 753 C CA . LEU A 1 91 ? -21.513 -9.672 33.843 1.00 76.12 91 LEU A CA 1
ATOM 754 C C . LEU A 1 91 ? -21.215 -10.119 35.278 1.00 76.12 91 LEU A C 1
ATOM 756 O O . LEU A 1 91 ? -22.053 -10.760 35.903 1.00 76.12 91 LEU A O 1
ATOM 760 N N . HIS A 1 92 ? -20.018 -9.813 35.782 1.00 69.19 92 HIS A N 1
ATOM 761 C CA . HIS A 1 92 ? -19.605 -10.159 37.141 1.00 69.19 92 HIS A CA 1
ATOM 762 C C . HIS A 1 92 ? -20.201 -9.214 38.193 1.00 69.19 92 HIS A C 1
ATOM 764 O O . HIS A 1 92 ? -20.426 -9.620 39.329 1.00 69.19 92 HIS A O 1
ATOM 770 N N . SER A 1 93 ? -20.471 -7.965 37.808 1.00 66.81 93 SER A N 1
ATOM 771 C CA . SER A 1 93 ? -21.087 -6.944 38.668 1.00 66.81 93 SER A CA 1
ATOM 772 C C . SER A 1 93 ? -22.619 -6.948 38.601 1.00 66.81 93 SER A C 1
ATOM 774 O O . SER A 1 93 ? -23.270 -6.279 39.407 1.00 66.81 93 SER A O 1
ATOM 776 N N . ALA A 1 94 ? -23.196 -7.681 37.645 1.00 64.38 94 ALA A N 1
ATOM 777 C CA . ALA A 1 94 ? -24.630 -7.850 37.494 1.00 64.38 94 ALA A CA 1
ATOM 778 C C . ALA A 1 94 ? -25.163 -8.810 38.565 1.00 64.38 94 ALA A C 1
ATOM 780 O O . ALA A 1 94 ? -24.942 -10.018 38.519 1.00 64.38 94 ALA A O 1
ATOM 781 N N . ASP A 1 95 ? -25.914 -8.252 39.506 1.00 60.66 95 ASP A N 1
ATOM 782 C CA . ASP A 1 95 ? -26.667 -8.980 40.526 1.00 60.66 95 ASP A CA 1
ATOM 783 C C . ASP A 1 95 ? -28.114 -8.457 40.536 1.00 60.66 95 ASP A C 1
ATOM 785 O O . ASP A 1 95 ? -28.421 -7.437 39.914 1.00 60.66 95 ASP A O 1
ATOM 789 N N . ALA A 1 96 ? -29.026 -9.109 41.257 1.00 56.53 96 ALA A N 1
ATOM 790 C CA . ALA A 1 96 ? -30.458 -8.784 41.293 1.00 56.53 96 ALA A CA 1
ATOM 791 C C . ALA A 1 96 ? -30.783 -7.313 41.655 1.00 56.53 96 ALA A C 1
ATOM 793 O O . ALA A 1 96 ? -31.909 -6.862 41.444 1.00 56.53 96 ALA A O 1
ATOM 794 N N . LYS A 1 97 ? -29.811 -6.555 42.189 1.00 58.81 97 LYS A N 1
ATOM 795 C CA . LYS A 1 97 ? -29.917 -5.125 42.526 1.00 58.81 97 LYS A CA 1
ATOM 796 C C . LYS A 1 97 ? -29.251 -4.167 41.533 1.00 58.81 97 LYS A C 1
ATOM 798 O O . LYS A 1 97 ? -29.548 -2.978 41.599 1.00 58.81 97 LYS A O 1
ATOM 803 N N . ASN A 1 98 ? -28.375 -4.643 40.648 1.00 63.19 98 ASN A N 1
ATOM 804 C CA . ASN A 1 98 ? -27.636 -3.794 39.714 1.00 63.19 98 ASN A CA 1
ATOM 805 C C . ASN A 1 98 ? -27.749 -4.378 38.296 1.00 63.19 98 ASN A C 1
ATOM 807 O O . ASN A 1 98 ? -26.977 -5.263 37.924 1.00 63.19 98 ASN A O 1
ATOM 811 N N . PRO A 1 99 ? -28.771 -3.970 37.524 1.00 62.88 99 PRO A N 1
ATOM 812 C CA . PRO A 1 99 ? -29.004 -4.525 36.202 1.00 62.88 99 PRO A CA 1
ATOM 813 C C . PRO A 1 99 ? -27.877 -4.132 35.244 1.00 62.88 99 PRO A C 1
ATOM 815 O O . P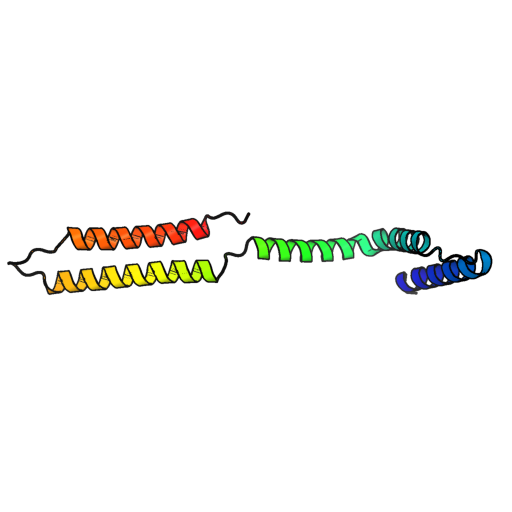RO A 1 99 ? -27.387 -3.007 35.275 1.00 62.88 99 PRO A O 1
ATOM 818 N N . LEU A 1 100 ? -27.526 -5.067 34.360 1.00 71.44 100 LEU A N 1
ATOM 819 C CA . LEU A 1 100 ? -26.504 -4.924 33.322 1.00 71.44 100 LEU A CA 1
ATOM 820 C C . LEU A 1 100 ? -26.582 -3.558 32.615 1.00 71.44 100 LEU A C 1
ATOM 822 O O . LEU A 1 100 ? -27.624 -3.219 32.035 1.00 71.44 100 LEU A O 1
ATOM 826 N N . ASN A 1 101 ? -25.480 -2.804 32.596 1.00 74.81 101 ASN A N 1
ATOM 827 C CA . ASN A 1 101 ? -25.429 -1.496 31.952 1.00 74.81 101 ASN A CA 1
ATOM 828 C C . ASN A 1 101 ? -25.346 -1.640 30.422 1.00 74.81 101 ASN A C 1
ATOM 830 O O . ASN A 1 101 ? -24.287 -1.582 29.792 1.00 74.81 101 ASN A O 1
ATOM 834 N N . LYS A 1 102 ? -26.514 -1.835 29.798 1.00 78.50 102 LYS A N 1
ATOM 835 C CA . LYS A 1 102 ? -26.657 -2.020 28.344 1.00 78.50 102 LYS A CA 1
ATOM 836 C C . LYS A 1 102 ? -26.106 -0.843 27.531 1.00 78.50 102 LYS A C 1
ATOM 838 O O . LYS A 1 102 ? -25.690 -1.058 26.397 1.00 78.50 102 LYS A O 1
ATOM 843 N N . SER A 1 103 ? -26.111 0.377 28.073 1.00 81.62 103 SER A N 1
ATOM 844 C CA . SER A 1 103 ? -25.580 1.568 27.393 1.00 81.62 103 SER A CA 1
ATOM 845 C C . SER A 1 103 ? -24.067 1.513 27.218 1.00 81.62 103 SER A C 1
ATOM 847 O O . SER A 1 103 ? -23.590 1.729 26.107 1.00 81.62 103 SER A O 1
ATOM 849 N N . GLU A 1 104 ? -23.319 1.168 28.267 1.00 78.75 104 GLU A N 1
ATOM 850 C CA . GLU A 1 104 ? -21.855 1.077 28.191 1.00 78.75 104 GLU A CA 1
ATOM 851 C C . GLU A 1 104 ? -21.381 -0.072 27.297 1.00 78.75 104 GLU A C 1
ATOM 853 O O . GLU A 1 104 ? -20.426 0.068 26.528 1.00 78.75 104 GLU A O 1
ATOM 858 N N . LEU A 1 105 ? -22.080 -1.206 27.361 1.00 83.25 105 LEU A N 1
ATOM 859 C CA . LEU A 1 105 ? -21.867 -2.341 26.466 1.00 83.25 105 LEU A CA 1
ATOM 860 C C . LEU A 1 105 ? -22.114 -1.963 25.004 1.00 83.25 105 LEU A C 1
ATOM 862 O O . LEU A 1 105 ? -21.316 -2.308 24.132 1.00 83.25 105 LEU A O 1
ATOM 866 N N . LYS A 1 106 ? -23.201 -1.227 24.741 1.00 86.06 106 LYS A N 1
ATOM 867 C CA . LYS A 1 106 ? -23.539 -0.742 23.402 1.00 86.06 106 LYS A CA 1
ATOM 868 C C . LYS A 1 106 ? -22.487 0.233 22.881 1.00 86.06 106 LYS A C 1
ATOM 870 O O . LYS A 1 106 ? -22.059 0.077 21.747 1.00 86.06 106 LYS A O 1
ATOM 875 N N . GLU A 1 107 ? -22.031 1.178 23.699 1.00 87.75 107 GLU A N 1
ATOM 876 C CA . GLU A 1 107 ? -20.970 2.121 23.328 1.00 87.75 107 GLU A CA 1
ATOM 877 C C . GLU A 1 107 ? -19.663 1.391 22.982 1.00 87.75 107 GLU A C 1
ATOM 879 O O . GLU A 1 107 ? -19.030 1.663 21.959 1.00 87.75 107 GLU A O 1
ATOM 884 N N . SER A 1 108 ? -19.269 0.414 23.803 1.00 85.19 108 SER A N 1
ATOM 885 C CA . SER A 1 108 ? -18.056 -0.362 23.551 1.00 85.19 108 SER A CA 1
ATOM 886 C C . SER A 1 108 ? -18.167 -1.248 22.306 1.00 85.19 108 SER A C 1
ATOM 888 O O . SER A 1 108 ? -17.166 -1.438 21.615 1.00 85.19 108 SER A O 1
ATOM 890 N N . LEU A 1 109 ? -19.360 -1.766 22.001 1.00 89.25 109 LEU A N 1
ATOM 891 C CA . LEU A 1 109 ? -19.635 -2.500 20.765 1.00 89.25 109 LEU A CA 1
ATOM 892 C C . LEU A 1 109 ? -19.582 -1.574 19.541 1.00 89.25 109 LEU A C 1
ATOM 894 O O . LEU A 1 109 ? -18.986 -1.927 18.528 1.00 89.25 109 LEU A O 1
ATOM 898 N N . GLU A 1 110 ? -20.126 -0.362 19.650 1.00 91.38 110 GLU A N 1
ATOM 899 C CA . GLU A 1 110 ? -20.091 0.646 18.585 1.00 91.38 110 GLU A CA 1
ATOM 900 C C . GLU A 1 110 ? -18.649 1.069 18.254 1.00 91.38 110 GLU A C 1
ATOM 902 O O . GLU A 1 110 ? -18.279 1.241 17.091 1.00 91.38 110 GLU A O 1
ATOM 907 N N . ASN A 1 111 ? -17.791 1.176 19.272 1.00 89.56 111 ASN A N 1
ATOM 908 C CA . ASN A 1 111 ? -16.363 1.437 19.088 1.00 89.56 111 ASN A CA 1
ATOM 909 C C . ASN A 1 111 ? -15.634 0.273 18.394 1.00 89.56 111 ASN A C 1
ATOM 911 O O . ASN A 1 111 ? -14.696 0.504 17.626 1.00 89.56 111 ASN A O 1
ATOM 915 N N . LEU A 1 112 ? -16.047 -0.976 18.627 1.00 92.31 112 LEU A N 1
ATOM 916 C CA . LEU A 1 112 ? -15.517 -2.141 17.912 1.00 92.31 112 LEU A CA 1
ATOM 917 C C . LEU A 1 112 ? -15.971 -2.146 16.451 1.00 92.31 112 LEU A C 1
ATOM 919 O O . LEU A 1 112 ? -15.147 -2.339 15.557 1.00 92.31 112 LEU A O 1
ATOM 923 N N . GLU A 1 113 ? -17.246 -1.862 16.193 1.00 93.19 113 GLU A N 1
ATOM 924 C CA . GLU A 1 113 ? -17.772 -1.732 14.834 1.00 93.19 113 GLU A CA 1
ATOM 925 C C . GLU A 1 113 ? -17.044 -0.640 14.045 1.00 93.19 113 GLU A C 1
ATOM 927 O O . GLU A 1 113 ? -16.671 -0.869 12.893 1.00 93.19 113 GLU A O 1
ATOM 932 N N . ARG A 1 114 ? -16.760 0.516 14.660 1.00 92.12 114 ARG A N 1
ATOM 933 C CA . ARG A 1 114 ? -15.972 1.588 14.026 1.00 92.12 114 ARG A CA 1
ATOM 934 C C . ARG A 1 114 ? -14.553 1.141 13.681 1.00 92.12 114 ARG A C 1
ATOM 936 O O . ARG A 1 114 ? -14.098 1.421 12.573 1.00 92.12 114 ARG A O 1
ATOM 943 N N . ALA A 1 115 ? -13.875 0.420 14.575 1.00 91.69 115 ALA A N 1
ATOM 944 C CA . ALA A 1 115 ? -12.535 -0.109 14.307 1.00 91.69 115 ALA A CA 1
ATOM 945 C C . ALA A 1 115 ? -12.547 -1.124 13.146 1.00 91.69 115 ALA A C 1
ATOM 947 O O . ALA A 1 115 ? -11.726 -1.049 12.230 1.00 91.69 115 ALA A O 1
ATOM 948 N N . VAL A 1 116 ? -13.534 -2.026 13.121 1.00 92.69 116 VAL A N 1
ATOM 949 C CA . VAL A 1 116 ? -13.714 -3.006 12.036 1.00 92.69 116 VAL A CA 1
ATOM 950 C C . VAL A 1 116 ? -14.053 -2.317 10.711 1.00 92.69 116 VAL A C 1
ATOM 952 O O . VAL A 1 116 ? -13.522 -2.693 9.665 1.00 92.69 116 VAL A O 1
ATOM 955 N N . GLN A 1 117 ? -14.888 -1.276 10.730 1.00 92.12 117 GLN A N 1
ATOM 956 C CA . GLN A 1 117 ? -15.165 -0.460 9.546 1.00 92.12 117 GLN A CA 1
ATOM 957 C C . GLN A 1 117 ? -13.917 0.281 9.050 1.00 92.12 117 GLN A C 1
ATOM 959 O O . GLN A 1 117 ? -13.717 0.371 7.839 1.00 92.12 117 GLN A O 1
ATOM 964 N N . GLY A 1 118 ? -13.064 0.778 9.951 1.00 88.56 118 GLY A N 1
ATOM 965 C CA . GLY A 1 118 ? -11.772 1.377 9.608 1.00 88.56 118 GLY A CA 1
ATOM 966 C C . GLY A 1 118 ? -10.858 0.394 8.874 1.00 88.56 118 GLY A C 1
ATOM 967 O O . GLY A 1 118 ? -10.351 0.702 7.795 1.00 88.56 118 GLY A O 1
ATOM 968 N N . LEU A 1 119 ? -10.740 -0.832 9.392 1.00 89.69 119 LEU A N 1
ATOM 969 C CA . LEU A 1 119 ? -9.988 -1.909 8.746 1.00 89.69 119 LEU A CA 1
ATOM 970 C C . LEU A 1 119 ? -10.577 -2.288 7.376 1.00 89.69 119 LEU A C 1
ATOM 972 O O . LEU A 1 119 ? -9.842 -2.447 6.402 1.00 89.69 119 LEU A O 1
ATOM 976 N N . LYS A 1 120 ? -11.908 -2.383 7.274 1.00 89.25 120 LYS A N 1
ATOM 977 C CA . LYS A 1 120 ? -12.601 -2.661 6.009 1.00 89.25 120 LYS A CA 1
ATOM 978 C C . LYS A 1 120 ? -12.315 -1.582 4.962 1.00 89.25 120 LYS A C 1
ATOM 980 O O . LYS A 1 120 ? -11.995 -1.914 3.825 1.00 89.25 120 LYS A O 1
ATOM 985 N N . ARG A 1 121 ? -12.368 -0.304 5.351 1.00 88.00 121 ARG A N 1
ATOM 986 C CA . ARG A 1 121 ? -12.039 0.827 4.470 1.00 88.00 121 ARG A CA 1
ATOM 987 C C . ARG A 1 121 ? -10.595 0.781 3.985 1.00 88.00 121 ARG A C 1
ATOM 989 O O . ARG A 1 121 ? -10.358 1.096 2.828 1.00 88.00 121 ARG A O 1
ATOM 996 N N . LEU A 1 122 ? -9.646 0.360 4.822 1.00 85.56 122 LEU A N 1
ATOM 997 C CA . LEU A 1 122 ? -8.257 0.163 4.394 1.00 85.56 122 LEU A CA 1
ATOM 998 C C . LEU A 1 122 ? -8.131 -0.943 3.341 1.00 85.56 122 LEU A C 1
ATOM 1000 O O . LEU A 1 122 ? -7.404 -0.766 2.370 1.00 85.56 122 LEU A O 1
ATOM 1004 N N . LEU A 1 123 ? -8.873 -2.044 3.479 1.00 82.19 123 LEU A N 1
ATOM 1005 C CA . LEU A 1 123 ? -8.896 -3.117 2.477 1.00 82.19 123 LEU A CA 1
ATOM 1006 C C . LEU A 1 123 ? -9.587 -2.708 1.169 1.00 82.19 123 LEU A C 1
ATOM 1008 O O . LEU A 1 123 ? -9.169 -3.136 0.095 1.00 82.19 123 LEU A O 1
ATOM 1012 N N . GLU A 1 124 ? -10.646 -1.904 1.255 1.00 83.19 124 GLU A N 1
ATOM 1013 C CA . GLU A 1 124 ? -11.377 -1.385 0.093 1.00 83.19 124 GLU A CA 1
ATOM 1014 C C . GLU A 1 124 ? -10.680 -0.180 -0.557 1.00 83.19 124 GLU A C 1
ATOM 1016 O O . GLU A 1 124 ? -10.986 0.151 -1.706 1.00 83.19 124 GLU A O 1
ATOM 1021 N N . SER A 1 125 ? -9.740 0.469 0.144 1.00 73.19 125 SER A N 1
ATOM 1022 C CA . SER A 1 125 ? -9.010 1.620 -0.378 1.00 73.19 125 SER A CA 1
ATOM 1023 C C . SER A 1 125 ? -8.218 1.205 -1.614 1.00 73.19 125 SER A C 1
ATOM 1025 O O . SER A 1 125 ? -7.322 0.356 -1.585 1.00 73.19 125 SER A O 1
ATOM 1027 N N . LYS A 1 126 ? -8.626 1.757 -2.758 1.00 57.09 126 LYS A N 1
ATOM 1028 C CA . LYS A 1 126 ? -7.983 1.468 -4.029 1.00 57.09 126 LYS A CA 1
ATOM 1029 C C . LYS A 1 126 ? -6.578 2.072 -3.983 1.00 57.09 126 LYS A C 1
ATOM 1031 O O . LYS A 1 126 ? -6.437 3.217 -3.569 1.00 57.09 126 LYS A O 1
ATOM 1036 N N . PRO A 1 127 ? -5.557 1.341 -4.435 1.00 56.62 127 PRO A N 1
ATOM 1037 C CA . PRO A 1 127 ? -4.240 1.927 -4.606 1.00 56.62 127 PRO A CA 1
ATOM 1038 C C . PRO A 1 127 ? -4.301 2.976 -5.719 1.00 56.62 127 PRO A C 1
ATOM 1040 O O . PRO A 1 127 ? -4.588 2.622 -6.869 1.00 56.62 127 PRO A O 1
ATOM 1043 N N . GLU A 1 128 ? -4.106 4.242 -5.348 1.00 47.97 128 GLU A N 1
ATOM 1044 C CA . GLU A 1 128 ? -3.948 5.380 -6.268 1.00 47.97 128 GLU A CA 1
ATOM 1045 C C . GLU A 1 128 ? -2.619 5.323 -7.044 1.00 47.97 128 GLU A C 1
ATOM 1047 O O . GLU A 1 128 ? -1.573 4.915 -6.481 1.00 47.97 128 GLU A O 1
#

Sequence (128 aa):
MNYTLGVLIVSTIRSFFHQSLSQTWNLGPVLLTAFYLLIPAYSIFLFRFGFRYFHKLYQRKRALDPKNFETALGEVQKSFHGFMAKSYGELHSADAKNPLNKSELKESLENLERAVQGLKRLLESKPE

Radius of gyration: 33.56 Å; chains: 1; bounding box: 70×31×83 Å